Protein AF-A0A7S2CUH1-F1 (afdb_monomer)

Structure (mmCIF, N/CA/C/O backbone):
data_AF-A0A7S2CUH1-F1
#
_entry.id   AF-A0A7S2CUH1-F1
#
loop_
_atom_site.group_PDB
_atom_site.id
_atom_site.type_symbol
_atom_site.label_atom_id
_atom_site.label_alt_id
_atom_site.label_comp_id
_atom_site.label_asym_id
_atom_site.label_entity_id
_atom_site.label_seq_id
_atom_site.pdbx_PDB_ins_code
_atom_site.Cartn_x
_atom_site.Cartn_y
_atom_site.Cartn_z
_atom_site.occupancy
_atom_site.B_iso_or_equiv
_atom_site.auth_seq_id
_atom_site.auth_comp_id
_atom_site.auth_asym_id
_atom_site.auth_atom_id
_atom_site.pdbx_PDB_model_num
ATOM 1 N N . GLU A 1 1 ? 17.569 5.258 17.299 1.00 33.66 1 GLU A N 1
ATOM 2 C CA . GLU A 1 1 ? 16.145 5.553 17.050 1.00 33.66 1 GLU A CA 1
ATOM 3 C C . GLU A 1 1 ? 15.500 4.295 16.494 1.00 33.66 1 GLU A C 1
ATOM 5 O O . GLU A 1 1 ? 16.006 3.751 15.522 1.00 33.66 1 GLU A O 1
ATOM 10 N N . LEU A 1 2 ? 14.501 3.749 17.189 1.00 31.47 2 LEU A N 1
ATOM 11 C CA . LEU A 1 2 ? 13.783 2.542 16.774 1.00 31.47 2 LEU A CA 1
ATOM 12 C C . LEU A 1 2 ? 12.804 2.938 15.666 1.00 31.47 2 LEU A C 1
ATOM 14 O O . LEU A 1 2 ? 11.764 3.530 15.939 1.00 31.47 2 LEU A O 1
ATOM 18 N N . THR A 1 3 ? 13.171 2.671 14.417 1.00 38.62 3 THR A N 1
ATOM 19 C CA . THR A 1 3 ? 12.303 2.868 13.258 1.00 38.62 3 THR A CA 1
ATOM 20 C C . THR A 1 3 ? 11.082 1.963 13.379 1.00 38.62 3 THR A C 1
ATOM 22 O O . THR A 1 3 ? 11.202 0.744 13.495 1.00 38.62 3 THR A O 1
ATOM 25 N N . ALA A 1 4 ? 9.896 2.566 13.309 1.00 44.91 4 ALA A N 1
ATOM 26 C CA . ALA A 1 4 ? 8.586 1.914 13.274 1.00 44.91 4 ALA A CA 1
ATOM 27 C C . ALA A 1 4 ? 8.360 1.009 12.034 1.00 44.91 4 ALA A C 1
ATOM 29 O O . ALA A 1 4 ? 7.246 0.568 11.777 1.00 44.91 4 ALA A O 1
ATOM 30 N N . ASP A 1 5 ? 9.411 0.706 11.268 1.00 47.88 5 ASP A N 1
ATOM 31 C CA . ASP A 1 5 ? 9.350 0.053 9.956 1.00 47.88 5 ASP A CA 1
ATOM 32 C C . ASP A 1 5 ? 9.267 -1.479 10.012 1.00 47.88 5 ASP A C 1
ATOM 34 O O . ASP A 1 5 ? 9.235 -2.130 8.970 1.00 47.88 5 ASP A O 1
ATOM 38 N N . ARG A 1 6 ? 9.242 -2.091 11.203 1.00 48.12 6 ARG A N 1
ATOM 39 C CA . ARG A 1 6 ? 9.221 -3.560 11.345 1.00 48.12 6 ARG A CA 1
ATOM 40 C C . ARG A 1 6 ? 8.117 -4.075 12.262 1.00 48.12 6 ARG A C 1
ATOM 42 O O . ARG A 1 6 ? 8.336 -5.022 13.014 1.00 48.12 6 ARG A O 1
ATOM 49 N N . VAL A 1 7 ? 6.929 -3.481 12.202 1.00 56.16 7 VAL A N 1
ATOM 50 C CA . VAL A 1 7 ? 5.739 -4.176 12.709 1.00 56.16 7 VAL A CA 1
ATOM 51 C C . VAL A 1 7 ? 5.326 -5.201 11.651 1.00 56.16 7 VAL A C 1
ATOM 53 O O . VAL A 1 7 ? 4.777 -4.846 10.612 1.00 56.16 7 VAL A O 1
ATOM 56 N N . SER A 1 8 ? 5.654 -6.474 11.878 1.00 61.69 8 SER A N 1
ATOM 57 C CA . SER A 1 8 ? 5.194 -7.573 11.022 1.00 61.69 8 SER A CA 1
ATOM 58 C C . SER A 1 8 ? 3.670 -7.690 11.109 1.00 61.69 8 SER A C 1
ATOM 60 O O . SER A 1 8 ? 3.123 -7.626 12.210 1.00 61.69 8 SER A O 1
ATOM 62 N N . MET A 1 9 ? 2.982 -7.909 9.983 1.00 65.12 9 MET A N 1
ATOM 63 C CA . MET A 1 9 ? 1.518 -8.093 9.965 1.00 65.12 9 MET A CA 1
ATOM 64 C C . MET A 1 9 ? 1.064 -9.224 10.903 1.00 65.12 9 MET A C 1
ATOM 66 O O . MET A 1 9 ? 0.048 -9.079 11.568 1.00 65.12 9 MET A O 1
ATOM 70 N N . GLU A 1 10 ? 1.883 -10.265 11.084 1.00 67.44 10 GLU A N 1
ATOM 71 C CA . GLU A 1 10 ? 1.653 -11.345 12.064 1.00 67.44 10 GLU A CA 1
ATOM 72 C C . GLU A 1 10 ? 1.490 -10.859 13.513 1.00 67.44 10 GLU A C 1
ATOM 74 O O . GLU A 1 10 ? 0.810 -11.496 14.315 1.00 67.44 10 GLU A O 1
ATOM 79 N N . VAL A 1 11 ? 2.135 -9.745 13.878 1.00 74.94 11 VAL A N 1
ATOM 80 C CA . VAL A 1 11 ? 1.988 -9.137 15.207 1.00 74.94 11 VAL A CA 1
ATOM 81 C C . VAL A 1 11 ? 0.674 -8.370 15.280 1.00 74.94 11 VAL A C 1
ATOM 83 O O . VAL A 1 11 ? -0.008 -8.437 16.296 1.00 74.94 11 VAL A O 1
ATOM 86 N N . VAL A 1 12 ? 0.301 -7.678 14.200 1.00 76.12 12 VAL A N 1
ATOM 87 C CA . VAL A 1 12 ? -0.945 -6.903 14.106 1.00 76.12 12 VAL A CA 1
ATOM 88 C C . VAL A 1 12 ? -2.171 -7.816 14.157 1.00 76.12 12 VAL A C 1
ATOM 90 O O . VAL A 1 12 ? -3.151 -7.477 14.809 1.00 76.12 12 VAL A O 1
ATOM 93 N N . GLU A 1 13 ? -2.097 -8.998 13.545 1.00 76.50 13 GLU A N 1
ATOM 94 C CA . GLU A 1 13 ? -3.172 -10.003 13.536 1.00 76.50 13 GLU A CA 1
ATOM 95 C C . GLU A 1 13 ? -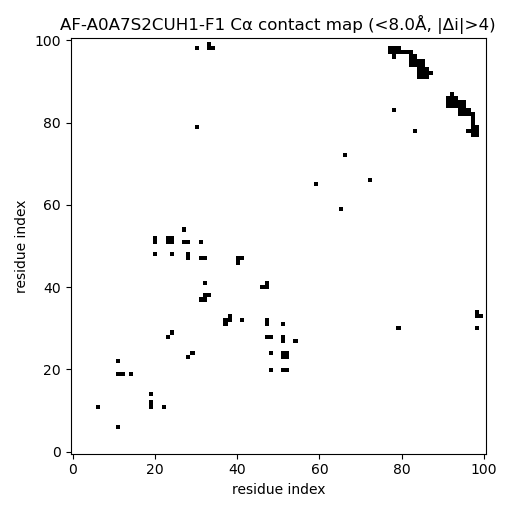3.491 -10.588 14.922 1.00 76.50 13 GLU A C 1
ATOM 97 O O . GLU A 1 13 ? -4.582 -11.110 15.136 1.00 76.50 13 GLU A O 1
ATOM 102 N N . GLN A 1 14 ? -2.565 -10.488 15.880 1.00 84.62 14 GLN A N 1
ATOM 103 C CA . GLN A 1 14 ? -2.774 -10.942 17.261 1.00 84.62 14 GLN A CA 1
ATOM 104 C C . GLN A 1 14 ? -3.374 -9.856 18.164 1.00 84.62 14 GLN A C 1
ATOM 106 O O . GLN A 1 14 ? -3.689 -10.121 19.327 1.00 84.62 14 GLN A O 1
ATOM 111 N N . LEU A 1 15 ? -3.506 -8.626 17.661 1.00 86.12 15 LEU A N 1
ATOM 112 C CA . LEU A 1 15 ? -4.040 -7.506 18.422 1.00 86.12 15 LEU A CA 1
ATOM 113 C C . LEU A 1 15 ? -5.571 -7.462 18.341 1.00 86.12 15 LEU A C 1
ATOM 115 O O . LEU A 1 15 ? -6.165 -7.931 17.370 1.00 86.12 15 LEU A O 1
ATOM 119 N N . PRO A 1 16 ? -6.236 -6.851 19.338 1.00 90.69 16 PRO A N 1
ATOM 120 C CA . PRO A 1 16 ? -7.651 -6.523 19.232 1.00 90.69 16 PRO A CA 1
ATOM 121 C C . PRO A 1 16 ? -7.932 -5.699 17.971 1.00 90.69 16 PRO A C 1
ATOM 123 O O . PRO A 1 16 ? -7.170 -4.789 17.651 1.00 90.69 16 PRO A O 1
ATOM 126 N N . GLU A 1 17 ? -9.054 -5.977 17.305 1.00 84.38 17 GLU A N 1
ATOM 127 C CA . GLU A 1 17 ? -9.424 -5.393 16.006 1.00 84.38 17 GLU A CA 1
ATOM 128 C C . GLU A 1 17 ? -9.303 -3.862 15.969 1.00 84.38 17 GLU A C 1
ATOM 130 O O . GLU A 1 17 ? -8.722 -3.311 15.038 1.00 84.38 17 GLU A O 1
ATOM 135 N N . ALA A 1 18 ? -9.768 -3.179 17.019 1.00 85.50 18 ALA A N 1
ATOM 136 C CA . ALA A 1 18 ? -9.665 -1.725 17.126 1.00 85.50 18 ALA A CA 1
ATOM 137 C C . ALA A 1 18 ? -8.204 -1.234 17.109 1.00 85.50 18 ALA A C 1
ATOM 139 O O . ALA A 1 18 ? -7.871 -0.297 16.392 1.00 85.50 18 ALA A O 1
ATOM 140 N N . LEU A 1 19 ? -7.309 -1.908 17.840 1.00 86.31 19 LEU A N 1
ATOM 141 C CA . LEU A 1 19 ? -5.895 -1.535 17.904 1.00 86.31 19 LEU A CA 1
ATOM 142 C C . LEU A 1 19 ? -5.155 -1.891 16.607 1.00 86.31 19 LEU A C 1
ATOM 144 O O . LEU A 1 19 ? -4.279 -1.148 16.169 1.00 86.31 19 LEU A O 1
ATOM 148 N N . ALA A 1 20 ? -5.510 -3.015 15.982 1.00 85.00 20 ALA A N 1
ATOM 149 C CA . ALA A 1 20 ? -4.985 -3.398 14.677 1.00 85.00 20 ALA A CA 1
ATOM 150 C C . ALA A 1 20 ? -5.356 -2.364 13.601 1.00 85.00 20 ALA A C 1
ATOM 152 O O . ALA A 1 20 ? -4.492 -1.954 12.823 1.00 85.00 20 ALA A O 1
ATOM 153 N N . ALA A 1 21 ? -6.610 -1.902 13.598 1.00 83.44 21 ALA A N 1
ATOM 154 C CA . ALA A 1 21 ? -7.087 -0.861 12.695 1.00 83.44 21 ALA A CA 1
ATOM 155 C C . ALA A 1 21 ? -6.355 0.471 12.919 1.00 83.44 21 ALA A C 1
ATOM 157 O O . ALA A 1 21 ? -5.882 1.063 11.951 1.00 83.44 21 ALA A O 1
ATOM 158 N N . ASP A 1 22 ? -6.174 0.895 14.174 1.00 85.31 22 ASP A N 1
ATOM 159 C CA . ASP A 1 22 ? -5.436 2.120 14.511 1.00 85.31 22 ASP A CA 1
ATOM 160 C C . ASP A 1 22 ? -3.972 2.060 14.041 1.00 85.31 22 ASP A C 1
ATOM 162 O O . ASP A 1 22 ? -3.453 3.019 13.464 1.00 85.31 22 ASP A O 1
ATOM 166 N N . ILE A 1 23 ? -3.299 0.920 14.237 1.00 85.75 23 ILE A N 1
ATOM 167 C CA . ILE A 1 23 ? -1.916 0.718 13.782 1.00 85.75 23 ILE A CA 1
ATOM 168 C C . ILE A 1 23 ? -1.840 0.724 12.256 1.00 85.75 23 ILE A C 1
ATOM 170 O O . ILE A 1 23 ? -0.952 1.368 11.697 1.00 85.75 23 ILE A O 1
ATOM 174 N N . GLN A 1 24 ? -2.757 0.044 11.562 1.00 83.81 24 GLN A N 1
ATOM 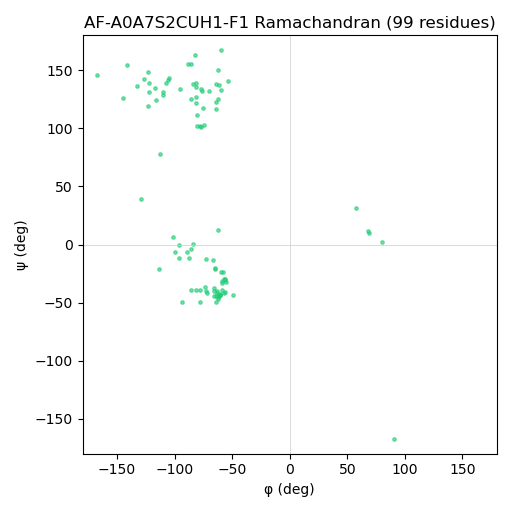175 C CA . GLN A 1 24 ? -2.786 0.085 10.101 1.00 83.81 24 GLN A CA 1
ATOM 176 C C . GLN A 1 24 ? -3.036 1.507 9.600 1.00 83.81 24 GLN A C 1
ATOM 178 O O . GLN A 1 24 ? -2.268 1.996 8.772 1.00 83.81 24 GLN A O 1
ATOM 183 N N . GLN A 1 25 ? -4.010 2.220 10.163 1.00 83.50 25 GLN A N 1
ATOM 184 C CA . GLN A 1 25 ? -4.275 3.612 9.816 1.00 83.50 25 GLN A CA 1
ATOM 185 C C . GLN A 1 25 ? -3.046 4.501 10.035 1.00 83.50 25 GLN A C 1
ATOM 187 O O . GLN A 1 25 ? -2.718 5.318 9.175 1.00 83.50 25 GLN A O 1
ATOM 192 N N . PHE A 1 26 ? -2.311 4.310 11.131 1.00 84.44 26 PHE A N 1
ATOM 193 C CA . PHE A 1 26 ? -1.059 5.024 11.374 1.00 84.44 26 PHE A CA 1
ATOM 194 C C . PHE A 1 26 ? 0.018 4.703 10.323 1.00 84.44 26 PHE A C 1
ATOM 196 O O . PHE A 1 26 ? 0.708 5.604 9.848 1.00 84.44 26 PHE A O 1
ATOM 203 N N . MET A 1 27 ? 0.157 3.434 9.926 1.00 80.19 27 MET A N 1
ATOM 2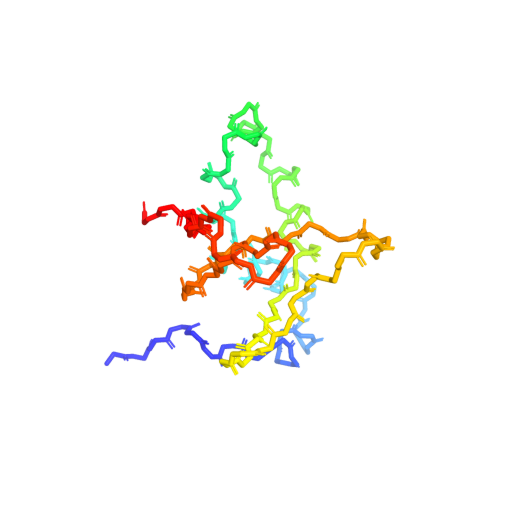04 C CA . MET A 1 27 ? 1.176 3.006 8.962 1.00 80.19 27 MET A CA 1
ATOM 205 C C . MET A 1 27 ? 0.881 3.443 7.523 1.00 80.19 27 MET A C 1
ATOM 207 O O . MET A 1 27 ? 1.817 3.793 6.802 1.00 80.19 27 MET A O 1
ATOM 211 N N . VAL A 1 28 ? -0.381 3.383 7.077 1.00 81.94 28 VAL A N 1
ATOM 212 C CA . VAL A 1 28 ? -0.745 3.600 5.662 1.00 81.94 28 VAL A CA 1
ATOM 213 C C . VAL A 1 28 ? -1.576 4.856 5.396 1.00 81.94 28 VAL A C 1
ATOM 215 O O . VAL A 1 28 ? -1.553 5.364 4.273 1.00 81.94 28 VAL A O 1
ATOM 218 N N . GLY A 1 29 ? -2.259 5.410 6.400 1.00 78.00 29 GLY A N 1
ATOM 219 C CA . GLY A 1 29 ? -3.189 6.532 6.230 1.00 78.00 29 GLY A CA 1
ATOM 220 C C . GLY A 1 29 ? -2.529 7.776 5.634 1.00 78.00 29 GLY A C 1
ATOM 221 O O . GLY A 1 29 ? -3.070 8.394 4.717 1.00 78.00 29 GLY A O 1
ATOM 222 N N . GLY A 1 30 ? -1.295 8.079 6.050 1.00 79.06 30 GLY A N 1
ATOM 223 C CA . GLY A 1 30 ? -0.521 9.196 5.497 1.00 79.06 30 GLY A CA 1
ATOM 224 C C . GLY A 1 30 ? -0.153 9.044 4.015 1.00 79.06 30 GLY A C 1
ATOM 225 O O . GLY A 1 30 ? 0.125 10.042 3.355 1.00 79.06 30 GLY A O 1
ATOM 226 N N . TYR A 1 31 ? -0.154 7.825 3.467 1.00 79.06 31 TYR A N 1
ATOM 227 C CA . TYR A 1 31 ? 0.089 7.588 2.040 1.00 79.06 31 TYR A CA 1
ATOM 228 C C . TYR A 1 31 ? -1.191 7.708 1.221 1.00 79.06 31 TYR A C 1
ATOM 230 O O . TYR A 1 31 ? -1.156 8.275 0.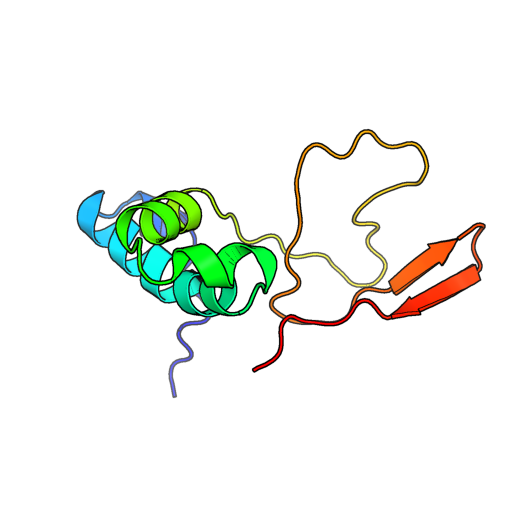131 1.00 79.06 31 TYR A O 1
ATOM 238 N N . LEU A 1 32 ? -2.314 7.220 1.754 1.00 80.94 32 LEU A N 1
ATOM 239 C CA . LEU A 1 32 ? -3.619 7.332 1.103 1.00 80.94 32 LEU A CA 1
ATOM 240 C C . LEU A 1 32 ? -4.021 8.795 0.891 1.00 80.94 32 LEU A C 1
ATOM 242 O O . LEU A 1 32 ? -4.427 9.149 -0.213 1.00 80.94 32 LEU A O 1
ATOM 246 N N . ALA A 1 33 ? -3.801 9.654 1.890 1.00 78.44 33 ALA A N 1
ATOM 247 C CA . ALA A 1 33 ? -4.064 11.092 1.784 1.00 78.44 33 ALA A CA 1
ATOM 248 C C . ALA A 1 33 ? -3.256 11.788 0.667 1.00 78.44 33 ALA A C 1
ATOM 250 O O . ALA A 1 33 ? -3.657 12.824 0.152 1.00 78.44 33 ALA A O 1
ATOM 251 N N . LYS A 1 34 ? -2.118 11.218 0.250 1.00 78.81 34 LYS A N 1
ATOM 252 C CA . LYS A 1 34 ? -1.254 11.795 -0.796 1.00 78.81 34 LYS A CA 1
ATOM 253 C C . LYS A 1 34 ? -1.636 11.374 -2.204 1.00 78.81 34 LYS A C 1
ATOM 255 O O . LYS A 1 34 ? -1.094 11.915 -3.169 1.00 78.81 34 LYS A O 1
ATOM 260 N N . VAL A 1 35 ? -2.507 10.379 -2.349 1.00 83.12 35 VAL A N 1
ATOM 261 C CA . VAL A 1 35 ? -2.980 9.951 -3.662 1.00 83.12 35 VAL A CA 1
ATOM 262 C C . VAL A 1 35 ? -3.985 10.999 -4.140 1.00 83.12 35 VAL A C 1
ATOM 264 O O . VAL A 1 35 ? -5.043 11.132 -3.526 1.00 83.12 35 VAL A O 1
ATOM 267 N N . PRO A 1 36 ? -3.735 11.710 -5.257 1.00 82.81 36 PRO A N 1
ATOM 268 C CA . PRO A 1 36 ? -4.631 12.778 -5.706 1.00 82.81 36 PRO A CA 1
ATOM 269 C C . PRO A 1 36 ? -6.067 12.301 -5.933 1.00 82.81 36 P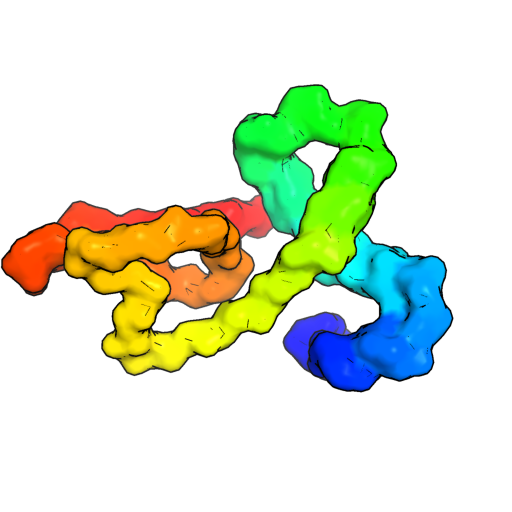RO A C 1
ATOM 271 O O . PRO A 1 36 ? -7.010 13.056 -5.727 1.00 82.81 36 PRO A O 1
ATOM 274 N N . PHE A 1 37 ? -6.236 11.029 -6.303 1.00 83.56 37 PHE A N 1
ATOM 275 C CA . PHE A 1 37 ? -7.540 10.389 -6.451 1.00 83.56 37 PHE A CA 1
ATOM 276 C C . PHE A 1 37 ? -8.381 10.398 -5.159 1.00 83.56 37 PHE A C 1
ATOM 278 O O . PHE A 1 37 ? -9.599 10.498 -5.241 1.00 83.56 37 PHE A O 1
ATOM 285 N N . PHE A 1 38 ? -7.752 10.339 -3.979 1.00 84.06 38 PHE A N 1
ATOM 286 C CA . PHE A 1 38 ? -8.438 10.355 -2.682 1.00 84.06 38 PHE A CA 1
ATOM 287 C C . PHE A 1 38 ? -8.517 11.747 -2.036 1.00 84.06 38 PHE A C 1
ATOM 289 O O . PHE A 1 38 ? -9.125 11.876 -0.980 1.00 84.06 38 PHE A O 1
ATOM 296 N N . SER A 1 39 ? -7.969 12.793 -2.665 1.00 79.12 39 SER A N 1
ATOM 297 C CA . SER A 1 39 ? -7.981 14.165 -2.117 1.00 79.12 39 SER A CA 1
ATOM 298 C C . SER A 1 39 ? -9.393 14.709 -1.856 1.00 79.12 39 SER A C 1
ATOM 300 O O . SER A 1 39 ? -9.633 15.414 -0.882 1.00 79.12 39 SER A O 1
ATOM 302 N N . SER A 1 40 ? -10.379 14.329 -2.674 1.00 78.62 40 SER A N 1
ATOM 303 C CA . SER A 1 40 ? -11.786 14.694 -2.450 1.00 78.62 40 SER A CA 1
ATOM 304 C C . SER A 1 40 ? -12.438 13.949 -1.283 1.00 78.62 40 SER A C 1
ATOM 306 O O . SER A 1 40 ? -13.543 14.301 -0.881 1.00 78.62 40 SER A O 1
ATOM 308 N N . CYS A 1 41 ? -11.781 12.908 -0.770 1.00 74.75 41 CYS A N 1
ATOM 309 C CA . CYS A 1 41 ? -12.242 12.085 0.343 1.00 74.75 41 CYS A CA 1
ATOM 310 C C . CYS A 1 41 ? -11.550 12.454 1.664 1.00 74.75 41 CYS A C 1
ATOM 312 O O . CYS A 1 41 ? -11.774 11.776 2.658 1.00 74.75 41 CYS A O 1
ATOM 314 N N . GLU A 1 42 ? -10.736 13.517 1.701 1.00 65.62 42 GLU A N 1
ATOM 315 C CA . GLU A 1 42 ? -10.057 13.989 2.921 1.00 65.62 42 GLU A CA 1
ATOM 316 C C . GLU A 1 42 ? -11.029 14.339 4.059 1.00 65.62 42 GLU A C 1
ATOM 318 O O . GLU A 1 42 ? -10.648 14.302 5.221 1.00 65.62 42 GLU A O 1
ATOM 323 N N . SER A 1 43 ? -12.288 14.659 3.743 1.00 64.06 43 SER A N 1
ATOM 324 C CA . SER A 1 43 ? -13.338 14.908 4.738 1.00 64.06 43 SER A CA 1
ATOM 325 C C . SER A 1 43 ? -14.065 13.645 5.222 1.00 64.06 43 SER A C 1
ATOM 327 O O . SER A 1 43 ? -14.945 13.754 6.074 1.00 64.06 43 SER A O 1
ATOM 329 N N . ASP A 1 44 ? -13.760 12.472 4.657 1.00 75.19 44 ASP A N 1
ATOM 330 C CA . ASP A 1 44 ? -14.352 11.181 5.026 1.00 75.19 44 ASP A CA 1
ATOM 331 C C . ASP A 1 44 ? -13.297 10.271 5.671 1.00 75.19 44 ASP A C 1
ATOM 333 O O . ASP A 1 44 ? -12.753 9.338 5.067 1.00 75.19 44 ASP A O 1
ATOM 337 N N . ASP A 1 45 ? -13.025 10.561 6.945 1.00 72.69 45 ASP A N 1
ATOM 338 C CA . ASP A 1 45 ? -12.100 9.794 7.782 1.00 72.69 45 ASP A CA 1
ATOM 339 C C . ASP A 1 45 ? -12.481 8.305 7.858 1.00 72.69 45 ASP A C 1
ATOM 341 O O . ASP A 1 45 ? -11.608 7.443 7.972 1.00 72.69 45 ASP A O 1
ATOM 345 N N . GLY A 1 46 ? -13.775 7.979 7.748 1.00 82.12 46 GLY A N 1
ATOM 346 C CA . GLY A 1 46 ? -14.272 6.605 7.808 1.00 82.12 46 GLY A CA 1
ATOM 347 C C . GLY A 1 46 ? -13.915 5.796 6.562 1.00 82.12 46 GLY A C 1
ATOM 348 O O . GLY A 1 46 ? -13.493 4.640 6.673 1.00 82.12 46 GLY A O 1
ATOM 349 N N . PHE A 1 47 ? -14.032 6.399 5.376 1.00 85.25 47 PHE A N 1
ATOM 350 C CA . PHE A 1 47 ? -13.643 5.756 4.121 1.00 85.25 47 PHE A CA 1
ATOM 351 C C . PHE A 1 47 ? -12.141 5.468 4.076 1.00 85.25 47 PHE A C 1
ATOM 353 O O . PHE A 1 47 ? -11.744 4.336 3.789 1.00 85.25 47 PHE A O 1
ATOM 360 N N . LEU A 1 48 ? -11.304 6.462 4.396 1.00 83.75 48 LEU A N 1
ATOM 361 C CA . LEU A 1 48 ? -9.849 6.301 4.369 1.00 83.75 48 LEU A CA 1
ATOM 362 C C . LEU A 1 48 ? -9.365 5.301 5.422 1.00 83.75 48 LEU A C 1
ATOM 364 O O . LEU A 1 48 ? -8.518 4.469 5.103 1.00 83.75 48 LEU A O 1
ATOM 368 N N . ALA A 1 49 ? -9.946 5.319 6.626 1.00 82.38 49 ALA A N 1
ATOM 369 C CA . ALA A 1 49 ? -9.671 4.313 7.650 1.00 82.38 49 ALA A CA 1
ATOM 370 C C . ALA A 1 49 ? -10.066 2.904 7.190 1.00 82.38 49 ALA A C 1
ATOM 372 O O . ALA A 1 49 ? -9.297 1.955 7.333 1.00 82.38 49 ALA A O 1
ATOM 373 N N . THR A 1 50 ? -11.231 2.759 6.558 1.00 86.31 50 THR A N 1
ATOM 374 C CA . THR A 1 50 ? -11.666 1.464 6.022 1.00 86.31 50 THR A CA 1
ATOM 375 C C . THR A 1 50 ? -10.725 0.985 4.917 1.00 86.31 50 THR A C 1
ATOM 377 O O . THR A 1 50 ? -10.317 -0.176 4.915 1.00 86.31 50 THR A O 1
ATOM 380 N N . LEU A 1 51 ? -10.325 1.868 4.001 1.00 86.44 51 LEU A N 1
ATOM 381 C CA . LEU A 1 51 ? -9.387 1.544 2.930 1.00 86.44 51 LEU A CA 1
ATOM 382 C C . LEU A 1 51 ? -8.009 1.152 3.478 1.00 86.44 51 LEU A C 1
ATOM 384 O O . LEU A 1 51 ? -7.419 0.186 2.996 1.00 86.44 51 LEU A O 1
ATOM 388 N N . ALA A 1 52 ? -7.527 1.847 4.510 1.00 85.50 52 ALA A N 1
ATOM 389 C CA . ALA A 1 52 ? -6.281 1.521 5.191 1.00 85.50 52 ALA A CA 1
ATOM 390 C C . ALA A 1 52 ? -6.275 0.084 5.720 1.00 85.50 52 ALA A C 1
ATOM 392 O O . ALA A 1 52 ? -5.288 -0.617 5.514 1.00 85.50 52 ALA A O 1
ATOM 393 N N . THR A 1 53 ? -7.396 -0.387 6.285 1.00 84.50 53 THR A N 1
ATOM 394 C CA . THR A 1 53 ? -7.506 -1.776 6.773 1.00 84.50 53 THR A CA 1
ATOM 395 C C . THR A 1 53 ? -7.449 -2.853 5.680 1.00 84.50 53 THR A C 1
ATOM 397 O O . THR A 1 53 ? -7.334 -4.043 5.974 1.00 84.50 53 THR A O 1
ATOM 400 N N . LYS A 1 54 ? -7.579 -2.465 4.404 1.00 86.62 54 LYS A N 1
ATOM 401 C CA . LYS A 1 54 ? -7.522 -3.374 3.247 1.00 86.62 54 LYS A CA 1
ATOM 402 C C . LYS A 1 54 ? -6.169 -3.375 2.545 1.00 86.62 54 LYS A C 1
ATOM 404 O O . LYS A 1 54 ? -5.972 -4.176 1.634 1.00 86.62 54 LYS A O 1
ATOM 409 N N . LEU A 1 55 ? -5.250 -2.495 2.933 1.00 85.50 55 LEU A N 1
ATOM 410 C CA . LEU A 1 55 ? -3.931 -2.429 2.322 1.00 85.50 55 LEU A CA 1
ATOM 411 C C . LEU A 1 55 ? -3.004 -3.497 2.905 1.00 85.50 55 LEU A C 1
ATOM 413 O O . LEU A 1 55 ? -2.894 -3.667 4.115 1.00 85.50 55 LEU A O 1
ATOM 417 N N . SER A 1 56 ? -2.268 -4.170 2.025 1.00 82.94 56 SER A N 1
ATOM 418 C CA . SER A 1 56 ? -1.210 -5.110 2.390 1.00 82.94 56 SER A CA 1
ATOM 419 C C . SER A 1 56 ? 0.138 -4.615 1.876 1.00 82.94 56 SER A C 1
ATOM 421 O O . SER A 1 56 ? 0.256 -4.214 0.717 1.00 82.94 56 SER A O 1
ATOM 423 N N . SER A 1 57 ? 1.169 -4.679 2.717 1.00 82.06 57 SER A N 1
ATOM 424 C CA . SER A 1 57 ? 2.539 -4.370 2.302 1.00 82.06 57 SER A CA 1
ATOM 425 C C . SER A 1 57 ? 3.157 -5.577 1.600 1.00 82.06 57 SER A C 1
ATOM 427 O O . SER A 1 57 ? 3.186 -6.667 2.164 1.00 82.06 57 SER A O 1
ATOM 429 N N . ILE A 1 58 ? 3.683 -5.371 0.394 1.00 85.81 58 ILE A N 1
ATOM 430 C CA . ILE A 1 58 ? 4.374 -6.395 -0.398 1.00 85.81 58 ILE A CA 1
ATOM 431 C C . ILE A 1 58 ? 5.783 -5.885 -0.692 1.00 85.81 58 ILE A C 1
ATOM 433 O O . ILE A 1 58 ? 5.975 -4.698 -0.963 1.00 85.81 58 ILE A O 1
ATOM 437 N N . ILE A 1 59 ? 6.770 -6.773 -0.599 1.00 87.44 59 ILE A N 1
ATOM 438 C CA . ILE A 1 59 ? 8.170 -6.475 -0.901 1.00 87.44 59 ILE A CA 1
ATOM 439 C C . ILE A 1 59 ? 8.530 -7.214 -2.180 1.00 87.44 59 ILE A C 1
ATOM 441 O O . ILE A 1 59 ? 8.330 -8.421 -2.259 1.00 87.44 59 ILE A O 1
ATOM 445 N N . PHE A 1 60 ? 9.087 -6.476 -3.135 1.00 87.38 60 PHE A N 1
ATOM 446 C CA . PHE A 1 60 ? 9.665 -7.026 -4.353 1.00 87.38 60 PHE A CA 1
ATOM 447 C C . PHE A 1 60 ? 11.184 -6.930 -4.284 1.00 87.38 60 PHE A C 1
ATOM 449 O O . PHE A 1 60 ? 11.741 -5.927 -3.821 1.00 87.38 60 PHE A O 1
ATOM 456 N N . MET A 1 61 ? 11.852 -7.979 -4.742 1.00 88.69 61 MET A N 1
ATOM 457 C CA . MET A 1 61 ? 13.303 -8.027 -4.841 1.00 88.69 61 MET A CA 1
ATOM 458 C C . MET A 1 61 ? 13.783 -7.332 -6.117 1.00 88.69 61 MET A C 1
ATOM 460 O O . MET A 1 61 ? 13.032 -7.074 -7.059 1.00 88.69 61 MET A O 1
ATOM 464 N N . THR A 1 62 ? 15.073 -7.000 -6.168 1.00 87.81 62 THR A N 1
ATOM 465 C CA . THR A 1 62 ? 15.661 -6.411 -7.375 1.00 87.81 62 THR A CA 1
ATOM 466 C C . THR A 1 62 ? 15.506 -7.370 -8.557 1.00 87.81 62 THR A C 1
ATOM 468 O O . THR A 1 62 ? 15.838 -8.546 -8.436 1.00 87.81 62 THR A O 1
ATOM 471 N N . HIS A 1 63 ? 15.050 -6.843 -9.697 1.00 85.00 63 HIS A N 1
ATOM 472 C CA . HIS A 1 63 ? 14.759 -7.590 -10.931 1.00 85.00 63 HIS A CA 1
ATOM 473 C C . HIS A 1 63 ? 13.551 -8.535 -10.866 1.00 85.00 63 HIS A C 1
ATOM 475 O O . HIS A 1 63 ? 13.339 -9.296 -11.807 1.00 85.00 63 HIS A O 1
ATOM 481 N N . GLU A 1 64 ? 12.751 -8.475 -9.803 1.00 89.12 64 GLU A N 1
ATOM 482 C CA . GLU A 1 64 ? 11.468 -9.170 -9.753 1.00 89.12 64 GLU A CA 1
ATOM 483 C C . GLU A 1 64 ? 10.416 -8.412 -10.574 1.00 89.12 64 GLU A C 1
ATOM 485 O O . GLU A 1 64 ? 10.301 -7.185 -10.490 1.00 89.12 64 GLU A O 1
ATOM 490 N N . GLU A 1 65 ? 9.666 -9.144 -11.394 1.00 87.94 65 GLU A N 1
ATOM 491 C CA . GLU A 1 65 ? 8.576 -8.591 -12.193 1.00 87.94 65 GLU A CA 1
ATOM 492 C C . GLU A 1 65 ? 7.319 -8.466 -11.325 1.00 87.94 65 GLU A C 1
ATOM 494 O O . GLU A 1 65 ? 6.851 -9.446 -10.752 1.00 87.94 65 GLU A O 1
ATOM 499 N N . MET A 1 66 ? 6.786 -7.245 -11.200 1.00 89.19 66 MET A N 1
ATOM 500 C CA . MET A 1 66 ? 5.575 -6.987 -10.408 1.00 89.19 66 MET A CA 1
ATOM 501 C C . MET A 1 66 ? 4.291 -7.325 -11.171 1.00 89.19 66 MET A C 1
ATOM 503 O O . MET A 1 66 ? 3.320 -7.773 -10.570 1.00 89.19 66 MET A O 1
ATOM 507 N N . ILE A 1 67 ? 4.274 -7.009 -12.467 1.00 89.19 67 ILE A N 1
ATOM 508 C CA . ILE A 1 67 ? 3.141 -7.161 -13.381 1.00 89.19 67 ILE A CA 1
ATOM 509 C C . ILE A 1 67 ? 3.727 -7.530 -14.740 1.00 89.19 67 ILE A C 1
ATOM 511 O O . ILE A 1 67 ? 4.569 -6.784 -15.249 1.00 89.19 67 ILE A O 1
ATOM 515 N N . ALA A 1 68 ? 3.262 -8.630 -15.327 1.00 88.38 68 ALA A N 1
ATOM 516 C CA . ALA A 1 68 ? 3.675 -9.039 -16.663 1.00 88.38 68 ALA A CA 1
ATOM 517 C C . ALA A 1 68 ? 2.787 -8.425 -17.757 1.00 88.38 68 ALA A C 1
AT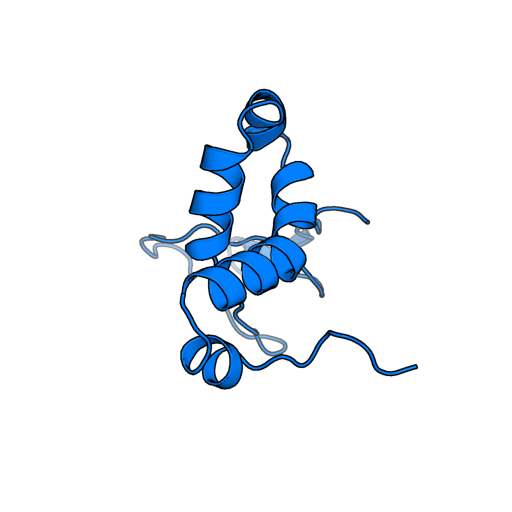OM 519 O O . ALA A 1 68 ? 1.614 -8.093 -17.551 1.00 88.38 68 ALA A O 1
ATOM 520 N N . GLN A 1 69 ? 3.341 -8.295 -18.965 1.00 86.19 69 GLN A N 1
ATOM 521 C CA . GLN A 1 69 ? 2.544 -7.935 -20.137 1.00 86.19 69 GLN A CA 1
ATOM 522 C C . GLN A 1 69 ? 1.474 -9.013 -20.386 1.00 86.19 69 GLN A C 1
ATOM 524 O O . GLN A 1 69 ? 1.754 -10.205 -20.293 1.00 86.19 69 GLN A O 1
ATOM 529 N N . ASP A 1 70 ? 0.255 -8.577 -20.709 1.00 88.12 70 ASP A N 1
ATOM 530 C CA . ASP A 1 70 ? -0.921 -9.430 -20.942 1.00 88.12 70 ASP A CA 1
ATOM 531 C C . ASP A 1 70 ? -1.454 -10.166 -19.693 1.00 88.12 70 ASP A C 1
ATOM 533 O O . ASP A 1 70 ? -2.337 -11.021 -19.798 1.00 88.12 70 ASP A O 1
ATOM 537 N N . GLU A 1 71 ? -0.987 -9.798 -18.495 1.00 90.44 71 GLU A N 1
ATOM 538 C CA . GLU A 1 71 ? -1.540 -10.288 -17.235 1.00 90.44 71 GLU A CA 1
ATOM 539 C C . GLU A 1 71 ? -2.811 -9.522 -16.833 1.00 90.44 71 GLU A C 1
ATOM 541 O O . GLU A 1 71 ? -2.906 -8.295 -16.939 1.00 90.44 71 GLU A O 1
ATOM 546 N N . LEU A 1 72 ? -3.807 -10.251 -16.321 1.00 90.69 72 LEU A N 1
ATOM 547 C CA . LEU A 1 72 ? -4.978 -9.636 -15.705 1.00 90.69 72 LEU A CA 1
ATOM 548 C C . LEU A 1 72 ? -4.609 -9.085 -14.322 1.00 90.69 72 LEU A C 1
ATOM 550 O O . LEU A 1 72 ? -4.552 -9.821 -13.338 1.00 90.69 72 LEU A O 1
ATOM 554 N N . VAL A 1 73 ? -4.431 -7.770 -14.238 1.00 89.38 73 VAL A N 1
ATOM 555 C CA . VAL A 1 73 ? -4.124 -7.089 -12.978 1.00 89.38 73 VAL A CA 1
ATOM 556 C C . VAL A 1 73 ? -5.399 -6.868 -12.163 1.00 89.38 73 VAL A C 1
ATOM 558 O O . VAL A 1 73 ? -6.260 -6.071 -12.531 1.00 89.38 73 VAL A O 1
ATOM 561 N N . LEU A 1 74 ? -5.508 -7.568 -11.032 1.00 88.19 74 LEU A N 1
ATOM 562 C CA . LEU A 1 74 ? -6.642 -7.461 -10.099 1.00 88.19 74 LEU A CA 1
ATOM 563 C C . LEU A 1 74 ? -6.384 -6.509 -8.921 1.00 88.19 74 LEU A C 1
ATOM 565 O O . LEU A 1 74 ? -7.314 -6.177 -8.187 1.00 88.19 74 LEU A O 1
ATOM 569 N N . HIS A 1 75 ? -5.135 -6.078 -8.736 1.00 87.50 75 HIS A N 1
ATOM 570 C CA . HIS A 1 75 ? -4.713 -5.267 -7.598 1.00 87.50 75 HIS A CA 1
ATOM 571 C C . HIS A 1 75 ? -4.011 -3.993 -8.059 1.00 87.50 75 HIS A C 1
ATOM 573 O O . HIS A 1 75 ? -3.231 -4.000 -9.009 1.00 87.50 75 HIS A O 1
ATOM 579 N N . THR A 1 76 ? -4.254 -2.900 -7.341 1.00 87.19 76 THR A N 1
ATOM 580 C CA . THR A 1 76 ? -3.537 -1.638 -7.536 1.00 87.19 76 THR A CA 1
ATOM 581 C C . THR A 1 76 ? -2.385 -1.554 -6.548 1.00 87.19 76 THR A C 1
ATOM 583 O O . THR A 1 76 ? -2.569 -1.787 -5.353 1.00 87.19 76 THR A O 1
ATOM 586 N N . TYR A 1 77 ? -1.209 -1.168 -7.036 1.00 87.62 77 TYR A N 1
ATOM 587 C CA . TYR A 1 77 ? -0.010 -1.033 -6.217 1.00 87.62 77 TYR A CA 1
ATOM 588 C C . TYR A 1 77 ? 0.321 0.435 -5.958 1.00 87.62 77 TYR A C 1
ATOM 590 O O . TYR A 1 77 ? 0.237 1.281 -6.849 1.00 87.62 77 TYR A O 1
ATOM 598 N N . PHE A 1 78 ? 0.771 0.719 -4.737 1.00 86.50 78 PHE A N 1
ATOM 599 C CA . PHE A 1 78 ? 1.320 2.013 -4.350 1.00 86.50 78 PHE A CA 1
ATOM 600 C C . PHE A 1 78 ? 2.787 1.840 -3.961 1.00 86.50 78 PHE A C 1
ATOM 602 O O . PHE A 1 78 ? 3.117 1.052 -3.074 1.00 86.50 78 PHE A O 1
ATOM 609 N N . ILE A 1 79 ? 3.683 2.587 -4.610 1.00 86.75 79 ILE A N 1
ATOM 610 C CA . ILE A 1 79 ? 5.117 2.517 -4.309 1.00 86.75 79 ILE A CA 1
ATOM 611 C C . ILE A 1 79 ? 5.397 3.364 -3.066 1.00 86.75 79 ILE A C 1
ATOM 613 O O . ILE A 1 79 ? 5.479 4.593 -3.146 1.00 86.75 79 ILE A O 1
ATOM 617 N N . ARG A 1 80 ? 5.554 2.686 -1.922 1.00 80.88 80 ARG A N 1
ATOM 618 C CA . ARG A 1 80 ? 5.903 3.298 -0.631 1.00 80.88 80 ARG A CA 1
ATOM 619 C C . ARG A 1 80 ? 7.395 3.638 -0.543 1.00 80.88 80 ARG A C 1
ATOM 621 O O . ARG A 1 80 ? 7.762 4.759 -0.200 1.00 80.88 80 ARG A O 1
ATOM 628 N N . HIS A 1 81 ? 8.254 2.677 -0.883 1.00 82.56 81 HIS A N 1
ATOM 629 C CA . HIS A 1 81 ? 9.713 2.804 -0.877 1.00 82.56 81 HIS A CA 1
ATOM 630 C C . HIS A 1 81 ? 10.317 2.080 -2.087 1.00 82.56 81 HIS A C 1
ATOM 632 O O . HIS A 1 81 ? 9.722 1.142 -2.607 1.00 82.56 81 HIS A O 1
ATOM 638 N N . GLY A 1 82 ? 11.506 2.513 -2.513 1.00 85.69 82 GLY A N 1
ATOM 639 C CA . GLY A 1 82 ? 12.211 1.941 -3.662 1.00 85.69 82 GLY A CA 1
ATOM 640 C C . GLY A 1 82 ? 11.888 2.620 -4.994 1.00 85.69 82 GLY A C 1
ATOM 641 O O . GLY A 1 82 ? 11.334 3.723 -5.038 1.00 85.69 82 GLY A O 1
ATOM 642 N N . GLU A 1 83 ? 12.297 1.966 -6.077 1.00 86.06 83 GLU A N 1
ATOM 643 C CA . GLU A 1 83 ? 12.120 2.418 -7.456 1.00 86.06 83 GLU A CA 1
ATOM 644 C C . GLU A 1 83 ? 11.590 1.257 -8.291 1.00 86.06 83 GLU A C 1
ATOM 646 O O . GLU A 1 83 ? 12.068 0.132 -8.163 1.00 86.06 83 GLU A O 1
ATOM 651 N N . ALA A 1 84 ? 10.605 1.543 -9.139 1.00 88.12 84 ALA A N 1
ATOM 652 C CA . ALA A 1 84 ? 10.073 0.591 -10.101 1.00 88.12 84 ALA A CA 1
ATOM 653 C C . ALA A 1 84 ? 10.193 1.180 -11.506 1.00 88.12 84 ALA A C 1
ATOM 655 O O . ALA A 1 84 ? 10.136 2.401 -11.695 1.00 88.12 84 ALA A O 1
ATOM 656 N N . LEU A 1 85 ? 10.383 0.309 -12.489 1.00 88.69 85 LEU A N 1
ATOM 657 C CA . LEU A 1 85 ? 10.609 0.683 -13.878 1.00 88.69 85 LEU A CA 1
ATOM 658 C C . LEU A 1 85 ? 9.533 0.028 -14.731 1.00 88.69 85 LEU A C 1
ATOM 660 O O . LEU A 1 85 ? 9.290 -1.169 -14.615 1.00 88.69 85 LEU A O 1
ATOM 664 N N . GLU A 1 86 ? 8.907 0.816 -15.593 1.00 88.25 86 GLU A N 1
ATOM 665 C CA . GLU A 1 86 ? 7.985 0.295 -16.591 1.00 88.25 86 GLU A CA 1
ATOM 666 C C . GLU A 1 86 ? 8.783 -0.136 -17.827 1.00 88.25 86 GLU A C 1
ATOM 668 O O . GLU A 1 86 ? 9.546 0.656 -18.402 1.00 88.25 86 GLU A O 1
ATOM 673 N N . LEU A 1 87 ? 8.607 -1.388 -18.247 1.00 85.25 87 LEU A N 1
ATOM 674 C CA . LEU A 1 87 ? 9.261 -1.965 -19.418 1.00 85.25 87 LEU A CA 1
ATOM 675 C C . LEU A 1 87 ? 8.227 -2.188 -20.523 1.00 85.25 87 LEU A C 1
ATOM 677 O O . LEU A 1 87 ? 7.182 -2.779 -20.282 1.00 85.25 87 LEU A O 1
ATOM 681 N N . TRP A 1 88 ? 8.537 -1.749 -21.741 1.00 80.50 88 TRP A N 1
ATOM 682 C CA . TRP A 1 88 ? 7.717 -2.002 -22.929 1.00 80.50 88 TRP A CA 1
ATOM 683 C C . TRP A 1 88 ? 8.567 -2.693 -23.987 1.00 80.50 88 TRP A C 1
ATOM 685 O O . TRP A 1 88 ? 9.580 -2.146 -24.426 1.00 80.50 88 TRP A O 1
ATOM 695 N N . GLY A 1 89 ? 8.188 -3.912 -24.386 1.00 78.00 89 GLY A N 1
ATOM 696 C CA . GLY A 1 89 ? 8.928 -4.680 -25.397 1.00 78.00 89 GLY A CA 1
ATOM 697 C C . GLY A 1 89 ? 10.403 -4.922 -25.043 1.00 78.00 89 GLY A C 1
ATOM 698 O O . GLY A 1 89 ? 11.251 -4.944 -25.931 1.00 78.00 89 GLY A O 1
ATOM 699 N N . GLY A 1 90 ? 10.727 -5.036 -23.749 1.00 68.56 90 GLY A N 1
ATOM 700 C CA . GLY A 1 90 ? 12.097 -5.217 -23.250 1.00 68.56 90 GLY A CA 1
ATOM 701 C C . GLY A 1 90 ? 12.942 -3.938 -23.165 1.00 68.56 90 GLY A C 1
ATOM 702 O O . GLY A 1 90 ? 14.106 -4.007 -22.773 1.00 68.56 90 GLY A O 1
ATOM 703 N N . LEU A 1 91 ? 12.382 -2.771 -23.499 1.00 71.88 91 LEU A N 1
ATOM 704 C CA . LEU A 1 91 ? 13.044 -1.473 -23.371 1.00 71.88 91 LEU A CA 1
ATOM 705 C C . LEU A 1 91 ? 12.492 -0.688 -22.176 1.00 71.88 91 LEU A C 1
ATOM 707 O O . LEU A 1 91 ? 11.294 -0.712 -21.887 1.00 71.88 91 LEU A O 1
ATOM 711 N N . LEU A 1 92 ? 13.379 0.042 -21.495 1.00 74.00 92 LEU A N 1
ATOM 712 C CA . LEU A 1 92 ? 13.010 0.960 -20.417 1.00 74.00 92 LEU A CA 1
ATOM 713 C C . LEU A 1 92 ? 12.147 2.092 -20.968 1.00 74.00 92 LEU A C 1
ATOM 715 O O . LEU A 1 92 ? 12.615 2.888 -21.781 1.00 74.00 92 LEU A O 1
ATOM 719 N N . SER A 1 93 ? 10.903 2.173 -20.501 1.00 74.19 93 SER A N 1
ATOM 720 C CA . SER A 1 93 ? 9.968 3.208 -20.944 1.00 74.19 93 SER A CA 1
ATOM 721 C C . SER A 1 93 ? 9.990 4.424 -20.017 1.00 74.19 93 SER A C 1
ATOM 723 O O . SER A 1 93 ? 10.133 5.554 -20.487 1.00 74.19 93 SER A O 1
ATOM 725 N N . LYS A 1 94 ? 9.893 4.219 -18.694 1.00 78.56 94 LYS A N 1
ATOM 726 C CA . LYS A 1 94 ? 9.874 5.303 -17.705 1.00 78.56 94 LYS A CA 1
ATOM 727 C C . LYS A 1 94 ? 10.063 4.788 -16.269 1.00 78.56 94 LYS A C 1
ATOM 729 O O . LYS A 1 94 ? 9.538 3.727 -15.932 1.00 78.56 94 LYS A O 1
ATOM 734 N N . PRO A 1 95 ? 10.738 5.544 -15.382 1.00 79.69 95 PRO A N 1
ATOM 735 C CA . PRO A 1 95 ? 10.679 5.273 -13.952 1.00 79.69 95 PRO A CA 1
ATOM 736 C C . PRO A 1 95 ? 9.298 5.621 -13.385 1.00 79.69 95 PRO A C 1
ATOM 738 O O . PRO A 1 95 ? 8.772 6.720 -13.606 1.00 79.69 95 PRO A O 1
ATOM 741 N N . LEU A 1 96 ? 8.729 4.699 -12.612 1.00 81.19 96 LEU A N 1
ATOM 742 C CA . LEU A 1 96 ? 7.507 4.936 -11.859 1.00 81.19 96 LEU A CA 1
ATOM 743 C C . LEU A 1 96 ? 7.832 5.788 -10.633 1.00 81.19 96 LEU A C 1
ATOM 745 O O . LEU A 1 96 ? 8.799 5.551 -9.906 1.00 81.19 96 LEU A O 1
ATOM 749 N N . ARG A 1 97 ? 7.036 6.838 -10.425 1.00 72.50 97 ARG A N 1
ATOM 750 C CA . ARG A 1 97 ? 7.256 7.773 -9.323 1.00 72.50 97 ARG A CA 1
ATOM 751 C C . ARG A 1 97 ? 6.625 7.239 -8.046 1.00 72.50 97 ARG A C 1
ATOM 753 O O . ARG A 1 97 ? 5.492 6.769 -8.052 1.00 72.50 97 ARG A O 1
ATOM 760 N N . ARG A 1 98 ? 7.363 7.391 -6.949 1.00 67.81 98 ARG A N 1
ATOM 761 C CA . ARG A 1 98 ? 6.852 7.220 -5.588 1.00 67.81 98 ARG A CA 1
ATOM 762 C C . ARG A 1 98 ? 5.754 8.249 -5.322 1.00 67.81 98 ARG A C 1
ATOM 764 O O . ARG A 1 98 ? 5.824 9.371 -5.832 1.00 67.81 98 ARG A O 1
ATOM 771 N N . LEU A 1 99 ? 4.796 7.896 -4.470 1.00 63.06 99 LEU A N 1
ATOM 772 C CA . LEU A 1 99 ? 4.015 8.915 -3.770 1.00 63.06 99 LEU A CA 1
ATOM 773 C C . LEU A 1 99 ? 5.005 9.678 -2.875 1.00 63.06 99 LEU A C 1
ATOM 775 O O . LEU A 1 99 ? 5.759 9.055 -2.130 1.00 63.06 99 LEU A O 1
ATOM 779 N N . GLY A 1 100 ? 5.102 10.997 -3.050 1.00 51.81 100 GLY A N 1
ATOM 780 C CA . GLY A 1 100 ? 6.152 11.818 -2.434 1.00 51.81 100 GLY A CA 1
ATOM 781 C C . GLY A 1 100 ? 6.175 11.785 -0.892 1.00 51.81 100 GLY A C 1
ATOM 782 O O . GLY A 1 100 ? 5.231 11.289 -0.261 1.00 51.81 100 GLY A O 1
ATOM 783 N N . PRO A 1 101 ? 7.256 12.298 -0.267 1.00 45.25 101 PRO A N 1
ATOM 784 C CA . PRO A 1 101 ? 7.285 12.550 1.173 1.00 45.25 101 PRO A CA 1
ATOM 785 C C . PRO A 1 101 ? 6.205 13.544 1.606 1.00 45.25 101 PRO A C 1
ATOM 787 O O . PRO A 1 101 ? 5.735 14.339 0.766 1.00 45.25 101 PRO A O 1
#

Secondary structure (DSSP, 8-state):
---GGG--HHHHTTS-HHHHHHHHHHHHHHHHTTSGGGGGGTT-HHHHHHHHTT-------TT--SS-TT----S-----SS-EEEEETTEEEEEEPPPP-

pLDDT: mean 78.53, std 12.75, range 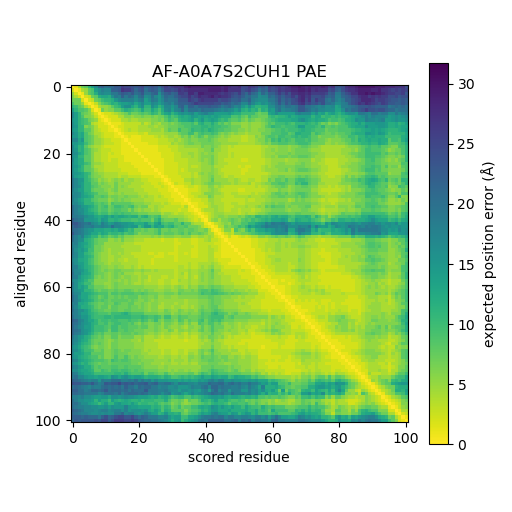[31.47, 90.69]

Solvent-accessible surface area (backbone atoms only — not comparable to full-atom values): 6842 Å² total; per-residue (Å²): 133,88,72,83,84,72,76,52,66,78,60,42,72,73,42,58,67,71,60,31,44,52,52,35,27,67,74,40,36,76,58,51,65,65,36,75,89,41,51,87,44,72,88,38,64,66,59,52,45,55,53,25,67,70,65,77,94,80,88,79,60,93,92,58,82,90,73,63,89,94,57,86,79,88,73,88,85,77,53,82,76,84,82,50,72,45,69,54,96,90,38,87,70,47,76,53,76,55,66,75,133

Folds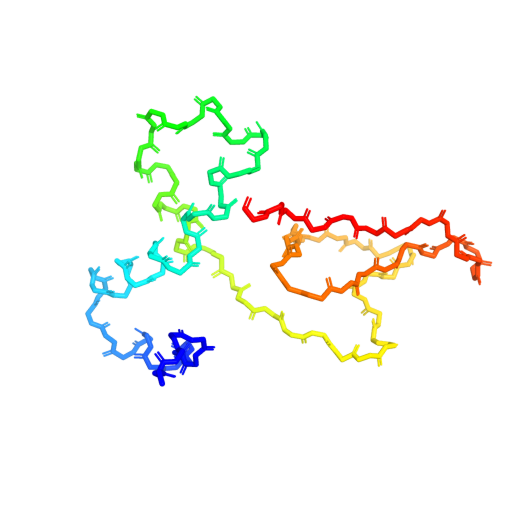eek 3Di:
DDDPPDPDVVNLVPDDPVVSLVVLCVVCVVLQCLPPVCVVVPVPPPVSSVVSSVDDDDDDDPPDDPDDPPDDDPDDDACQDDWDFDDDPNDTDDIDDHSDD

Sequence (101 aa):
ELTADRVSMEVVEQLPEALAADIQQFMVGGYLAKVPFFSSCESDDGFLATLATKLSSIIFMTHEEMIAQDELVLHTYFIRHGEALELWGGLLSKP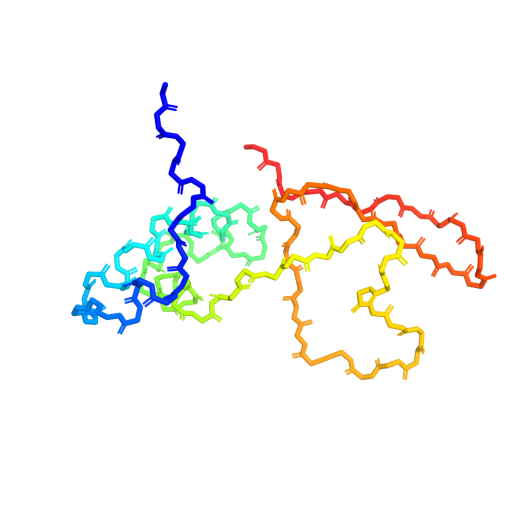LRRLGP

Organism: NCBI:txid156173

Radius of gyration: 15.89 Å; Cα contacts (8 Å, |Δi|>4): 69; chains: 1; bounding box: 30×26×45 Å

InterPro domains:
  IPR014710 RmlC-like jelly roll fold [G3DSA:2.60.120.10] (8-100)
  IPR018490 Cyclic nucleotide-binding domain superfamily [SSF51206] (9-88)

Mean predicted aligned error: 8.25 Å